Protein AF-A0A7I8JF38-F1 (afdb_monomer)

Foldseek 3Di:
DDDDQPCVPPVPPQWDWGADPVRDIDTHHPDDCQQHAKDADDDDDDPAPCPVVLLVQLLVLLPDLQNKDKDWDPRDPPDIDIDIDGDDNRHHSVNSSVNSVVRVVCCCVPPPPPPDDDDDPDDPPDPDPDPDDD

Solvent-accessible surface area (backbone atoms only — not comparable to full-atom values): 8783 Å² total; per-residue (Å²): 132,85,78,73,75,72,63,85,80,57,80,85,55,66,53,52,68,48,69,48,97,83,73,47,78,47,77,53,53,82,63,94,54,85,56,53,92,50,65,60,80,86,87,83,92,72,86,68,94,51,63,72,60,52,55,54,31,36,57,47,9,26,73,32,87,75,15,42,28,72,50,76,47,78,76,48,103,87,42,73,47,77,50,77,48,76,46,65,71,63,42,50,44,67,59,33,36,51,48,47,49,61,51,58,70,40,46,67,78,79,58,57,74,77,85,78,89,78,87,80,94,81,70,92,69,71,89,71,87,81,74,73,36,87

pLDDT: mean 72.93, std 21.18, range [25.39, 97.81]

Structure (mmCIF, N/CA/C/O backbone):
data_AF-A0A7I8JF38-F1
#
_entry.id   AF-A0A7I8JF38-F1
#
loop_
_atom_site.group_PDB
_atom_site.id
_atom_site.type_symbol
_atom_site.label_atom_id
_atom_site.label_alt_id
_atom_site.label_comp_id
_atom_site.label_asym_id
_atom_site.label_entity_id
_atom_site.label_seq_id
_atom_site.pdbx_PDB_ins_code
_atom_site.Cartn_x
_atom_site.Cartn_y
_atom_site.Cartn_z
_atom_site.occupancy
_atom_site.B_iso_or_equiv
_atom_site.auth_seq_id
_atom_site.auth_comp_id
_atom_site.auth_asym_id
_atom_site.auth_atom_id
_atom_site.pdbx_PDB_model_num
ATOM 1 N N . MET A 1 1 ? -15.073 -20.886 -15.886 1.00 29.19 1 MET A N 1
ATOM 2 C CA . MET A 1 1 ? -14.858 -19.973 -17.027 1.00 29.19 1 MET A CA 1
ATOM 3 C C . MET A 1 1 ? -14.703 -18.562 -16.469 1.00 29.19 1 MET A C 1
ATOM 5 O O . MET A 1 1 ? -15.725 -17.958 -16.151 1.00 29.19 1 MET A O 1
ATOM 9 N N . PRO A 1 2 ? -13.479 -18.072 -16.209 1.00 39.78 2 PRO A N 1
ATOM 10 C CA . PRO A 1 2 ? -13.279 -16.697 -15.757 1.00 39.78 2 PRO A CA 1
ATOM 11 C C . PRO A 1 2 ? -13.691 -15.756 -16.890 1.00 39.78 2 PRO A C 1
ATOM 13 O O . PRO A 1 2 ? -13.296 -15.966 -18.032 1.00 39.78 2 PRO A O 1
ATOM 16 N N . ARG A 1 3 ? -14.555 -14.784 -16.589 1.00 41.50 3 ARG A N 1
ATOM 17 C CA . ARG A 1 3 ? -14.983 -13.769 -17.553 1.00 41.50 3 ARG A CA 1
ATOM 18 C C . ARG A 1 3 ? -13.818 -12.817 -17.787 1.00 41.50 3 ARG A C 1
ATOM 20 O O . ARG A 1 3 ? -13.307 -12.250 -16.825 1.00 41.50 3 ARG A O 1
ATOM 27 N N . ASP A 1 4 ? -13.432 -12.671 -19.048 1.00 36.41 4 ASP A N 1
ATOM 28 C CA . ASP A 1 4 ? -12.376 -11.771 -19.487 1.00 36.41 4 ASP A CA 1
ATOM 29 C C . ASP A 1 4 ? -12.591 -10.362 -18.926 1.00 36.41 4 ASP A C 1
ATOM 31 O O . ASP A 1 4 ? -13.690 -9.797 -18.996 1.00 36.41 4 ASP A O 1
ATOM 35 N N . VAL A 1 5 ? -11.515 -9.795 -18.374 1.00 49.78 5 VAL A N 1
ATOM 36 C CA . VAL A 1 5 ? -11.369 -8.355 -18.148 1.00 49.78 5 VAL A CA 1
ATOM 37 C C . VAL A 1 5 ? -11.851 -7.668 -19.417 1.00 49.78 5 VAL A C 1
ATOM 39 O O . VAL A 1 5 ? -11.324 -7.947 -20.490 1.00 49.78 5 VAL A O 1
ATOM 42 N N . ALA A 1 6 ? -12.893 -6.840 -19.325 1.00 44.59 6 ALA A N 1
ATOM 43 C CA . ALA A 1 6 ? -13.542 -6.275 -20.498 1.00 44.59 6 ALA A CA 1
ATOM 44 C C . ALA A 1 6 ? -12.532 -5.485 -21.351 1.00 44.59 6 ALA A C 1
ATOM 46 O O . ALA A 1 6 ? -12.299 -4.294 -21.138 1.00 44.59 6 ALA A O 1
ATOM 47 N N . ALA A 1 7 ? -11.992 -6.147 -22.377 1.00 47.03 7 ALA A N 1
ATOM 48 C CA . ALA A 1 7 ? -11.115 -5.596 -23.408 1.00 47.03 7 ALA A CA 1
ATOM 49 C C . ALA A 1 7 ? -11.789 -4.470 -24.221 1.00 47.03 7 ALA A C 1
ATOM 51 O O . ALA A 1 7 ? -11.192 -3.871 -25.109 1.00 47.03 7 ALA A O 1
ATOM 52 N N . SER A 1 8 ? -13.051 -4.148 -23.922 1.00 52.31 8 SER A N 1
ATOM 53 C CA . SER A 1 8 ? -13.830 -3.122 -24.599 1.00 52.31 8 SER A CA 1
ATOM 54 C C . SER A 1 8 ? -13.474 -1.685 -24.204 1.00 52.31 8 SER A C 1
ATOM 56 O O . SER A 1 8 ? -13.956 -0.779 -24.876 1.00 52.31 8 SER A O 1
ATOM 58 N N . ARG A 1 9 ? -12.679 -1.446 -23.146 1.00 56.34 9 ARG A N 1
ATOM 59 C CA . ARG A 1 9 ? -12.288 -0.081 -22.717 1.00 56.34 9 ARG A CA 1
ATOM 60 C C . ARG A 1 9 ? -10.890 0.369 -23.149 1.00 56.34 9 ARG A C 1
ATOM 62 O O . ARG A 1 9 ? -10.653 1.569 -23.164 1.00 56.34 9 ARG A O 1
ATOM 69 N N . CYS A 1 10 ? -10.005 -0.550 -23.530 1.00 64.69 10 CYS A N 1
ATOM 70 C CA . CYS A 1 10 ? -8.611 -0.243 -23.867 1.00 64.69 10 CYS A CA 1
ATOM 71 C C . CYS A 1 10 ? -8.150 -1.034 -25.100 1.00 64.69 10 CYS A C 1
ATOM 73 O O . CYS A 1 10 ? -7.181 -1.781 -25.030 1.00 64.69 10 CYS A O 1
ATOM 75 N N . ARG A 1 11 ? -8.884 -0.935 -26.215 1.00 66.94 11 ARG A N 1
ATOM 76 C CA . ARG A 1 11 ? -8.559 -1.689 -27.440 1.00 66.94 11 ARG A CA 1
ATOM 77 C C . ARG A 1 11 ? -7.303 -1.162 -28.155 1.00 66.94 11 ARG A C 1
ATOM 79 O O . ARG A 1 11 ? -6.610 -1.954 -28.773 1.00 66.94 11 ARG A O 1
ATOM 86 N N . ASP A 1 12 ? -6.996 0.128 -27.978 1.00 74.81 12 ASP A N 1
ATOM 87 C CA . ASP A 1 12 ? -5.884 0.836 -28.637 1.00 74.81 12 ASP A CA 1
ATOM 88 C C . ASP A 1 12 ? -4.915 1.508 -27.639 1.00 74.81 12 ASP A C 1
ATOM 90 O O . ASP A 1 12 ? -4.181 2.432 -27.986 1.00 74.81 12 ASP A O 1
ATOM 94 N N . CYS A 1 13 ? -4.931 1.105 -26.365 1.00 76.88 13 CYS A N 1
ATOM 95 C CA . CYS A 1 13 ? -4.025 1.681 -25.372 1.00 76.88 13 CYS A CA 1
ATOM 96 C C . CYS A 1 13 ? -2.662 0.982 -25.429 1.00 76.88 13 CYS A C 1
ATOM 98 O O . CYS A 1 13 ? -2.594 -0.243 -25.399 1.00 76.88 13 CYS A O 1
ATOM 100 N N . LEU A 1 14 ? -1.577 1.759 -25.445 1.00 78.75 14 LEU A N 1
ATOM 101 C CA . LEU A 1 14 ? -0.214 1.225 -25.324 1.00 78.75 14 LEU A CA 1
ATOM 102 C C . LEU A 1 14 ? 0.102 0.751 -23.897 1.00 78.75 14 LEU A C 1
ATOM 104 O O . LEU A 1 14 ? 0.961 -0.102 -23.712 1.00 78.75 14 LEU A O 1
ATOM 108 N N . ALA A 1 15 ? -0.631 1.256 -22.901 1.00 81.62 15 ALA A N 1
ATOM 109 C CA . ALA A 1 15 ? -0.535 0.849 -21.507 1.00 81.62 15 ALA A CA 1
ATOM 110 C C . ALA A 1 15 ? -1.898 0.919 -20.809 1.00 81.62 15 ALA A C 1
ATOM 112 O O . ALA A 1 15 ? -2.752 1.732 -21.169 1.00 81.62 15 ALA A O 1
ATOM 113 N N . GLY A 1 16 ? -2.094 0.096 -19.783 1.00 76.50 16 GLY A N 1
ATOM 114 C CA . GLY A 1 16 ? -3.327 0.089 -19.006 1.00 76.50 16 GLY A CA 1
ATOM 115 C C . GLY A 1 16 ? -3.234 -0.715 -17.714 1.00 76.50 16 GLY A C 1
ATOM 116 O O . GLY A 1 16 ? -2.408 -1.617 -17.572 1.00 76.50 16 GLY A O 1
ATOM 117 N N . VAL A 1 17 ? -4.125 -0.383 -16.778 1.00 76.25 17 VAL A N 1
ATOM 118 C CA . VAL A 1 17 ? -4.358 -1.122 -15.533 1.00 76.25 17 VAL A CA 1
ATOM 119 C C . VAL A 1 17 ? -5.830 -1.518 -15.484 1.00 76.25 17 VAL A C 1
ATOM 121 O O . VAL A 1 17 ? -6.709 -0.697 -15.737 1.00 76.25 17 VAL A O 1
ATOM 124 N N . ALA A 1 18 ? -6.108 -2.772 -15.152 1.00 74.31 18 ALA A N 1
ATOM 125 C CA . ALA A 1 18 ? -7.453 -3.280 -14.940 1.00 74.31 18 ALA A CA 1
ATOM 126 C C . ALA A 1 18 ? -7.539 -4.029 -13.609 1.00 74.31 18 ALA A C 1
ATOM 128 O O . ALA A 1 18 ? -6.564 -4.631 -13.164 1.00 74.31 18 ALA A O 1
ATOM 129 N N . ARG A 1 19 ? -8.723 -4.007 -12.994 1.00 73.38 19 ARG A N 1
ATOM 130 C CA . ARG A 1 19 ? -9.068 -4.823 -11.828 1.00 73.38 19 ARG A CA 1
ATOM 131 C C . ARG A 1 19 ? -10.257 -5.708 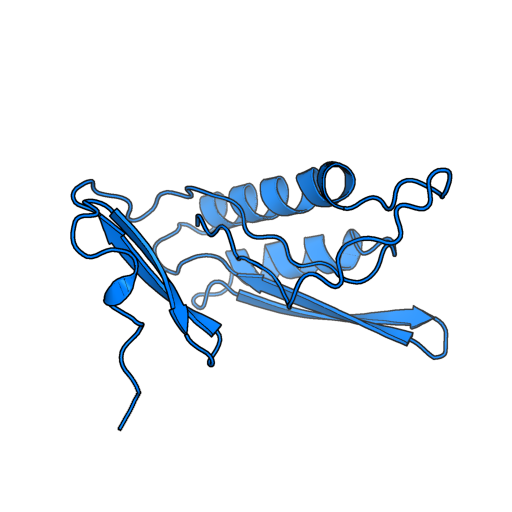-12.168 1.00 73.38 19 ARG A C 1
ATOM 133 O O . ARG A 1 19 ? -11.216 -5.232 -12.779 1.00 73.38 19 ARG A O 1
ATOM 140 N N . ASP A 1 20 ? -10.203 -6.972 -11.779 1.00 73.75 20 ASP A N 1
ATOM 141 C CA . ASP A 1 20 ? -11.362 -7.856 -11.862 1.00 73.75 20 ASP A CA 1
ATOM 142 C C . ASP A 1 20 ? -12.233 -7.788 -10.590 1.00 73.75 20 ASP A C 1
ATOM 144 O O . ASP A 1 20 ? -11.920 -7.099 -9.615 1.00 73.75 20 ASP A O 1
ATOM 148 N N . ALA A 1 21 ? -13.353 -8.515 -10.592 1.00 69.31 21 ALA A N 1
ATOM 149 C CA . ALA A 1 21 ? -14.257 -8.591 -9.442 1.00 69.31 21 ALA A CA 1
ATOM 150 C C . ALA A 1 21 ? -13.642 -9.302 -8.219 1.00 69.31 21 ALA A C 1
ATOM 152 O O . ALA A 1 21 ? -14.175 -9.188 -7.117 1.00 69.31 21 ALA A O 1
ATOM 153 N N . ALA A 1 22 ? -12.535 -10.026 -8.402 1.00 71.56 22 ALA A N 1
ATOM 154 C CA . ALA A 1 22 ? -11.770 -10.678 -7.346 1.00 71.56 22 ALA A CA 1
ATOM 155 C C . ALA A 1 22 ? -10.626 -9.788 -6.816 1.00 71.56 22 ALA A C 1
ATOM 157 O O . ALA A 1 22 ? -9.767 -10.278 -6.085 1.00 71.56 22 ALA A O 1
ATOM 158 N N . LEU A 1 23 ? -10.618 -8.490 -7.160 1.00 73.06 23 LEU A N 1
ATOM 159 C CA . LEU A 1 23 ? -9.581 -7.514 -6.802 1.00 73.06 23 LEU A CA 1
ATOM 160 C C . LEU A 1 23 ? -8.185 -7.868 -7.345 1.00 73.06 23 LEU A C 1
ATOM 162 O O . LEU A 1 23 ? -7.174 -7.387 -6.831 1.00 73.06 23 LEU A O 1
ATOM 166 N N . CYS A 1 24 ? -8.113 -8.670 -8.407 1.00 79.44 24 CYS A N 1
ATOM 167 C CA . CYS A 1 24 ? -6.865 -8.962 -9.098 1.00 79.44 24 CYS A CA 1
ATOM 168 C C . CYS A 1 24 ? -6.533 -7.846 -10.083 1.00 79.44 24 CYS A C 1
ATOM 170 O O . CYS A 1 24 ? -7.366 -7.446 -10.895 1.00 79.44 24 CYS A O 1
ATOM 172 N N . HIS A 1 25 ? -5.291 -7.376 -10.028 1.00 77.06 25 HIS A N 1
ATOM 173 C CA . HIS A 1 25 ? -4.773 -6.364 -10.934 1.00 77.06 25 HIS A CA 1
ATOM 174 C C . HIS A 1 25 ? -4.0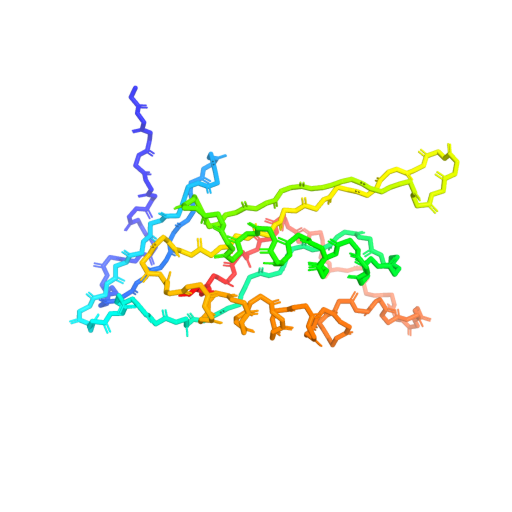96 -6.978 -12.150 1.00 77.06 25 HIS A C 1
ATOM 176 O O . HIS A 1 25 ? -3.230 -7.841 -12.015 1.00 77.06 25 HIS A O 1
ATOM 182 N N . LEU A 1 26 ? -4.421 -6.451 -13.324 1.00 79.50 26 LEU A N 1
ATOM 183 C CA . LEU A 1 26 ? -3.691 -6.663 -14.563 1.00 79.50 26 LEU A CA 1
ATOM 184 C C . LEU A 1 26 ? -3.074 -5.332 -14.994 1.00 79.50 26 LEU A C 1
ATOM 186 O O . LEU A 1 26 ? -3.788 -4.338 -15.094 1.00 79.50 26 LEU A O 1
ATOM 190 N N . ARG A 1 27 ? -1.770 -5.316 -15.275 1.00 81.62 27 ARG A N 1
ATOM 191 C CA . ARG A 1 27 ? -1.053 -4.145 -15.790 1.00 81.62 27 ARG A CA 1
ATOM 192 C C . ARG A 1 27 ? -0.244 -4.527 -17.027 1.00 81.62 27 ARG A C 1
ATOM 194 O O . ARG A 1 27 ? 0.456 -5.536 -17.004 1.00 81.62 27 ARG A O 1
ATOM 201 N N . TYR A 1 28 ? -0.336 -3.722 -18.082 1.00 82.75 28 TYR A N 1
ATOM 202 C CA . TYR A 1 28 ? 0.455 -3.863 -19.308 1.00 82.75 28 TYR A CA 1
ATOM 203 C C . TYR A 1 28 ? 0.912 -2.490 -19.811 1.00 82.75 28 TYR A C 1
ATOM 205 O O . TYR A 1 28 ? 0.298 -1.475 -19.484 1.00 82.75 28 TYR A O 1
ATOM 213 N N . SER A 1 29 ? 2.004 -2.462 -20.573 1.00 84.81 29 SER A N 1
ATOM 214 C CA . SER A 1 29 ? 2.608 -1.255 -21.146 1.00 84.81 29 SER A CA 1
ATOM 215 C C . SER A 1 29 ? 3.645 -1.648 -22.200 1.00 84.81 29 SER A C 1
ATOM 217 O O . SER A 1 29 ? 4.257 -2.711 -22.084 1.00 84.81 29 SER A O 1
ATOM 219 N N . ASP A 1 30 ? 3.860 -0.793 -23.194 1.00 87.56 30 ASP A N 1
ATOM 220 C CA . ASP A 1 30 ? 4.965 -0.863 -24.158 1.00 87.56 30 ASP A CA 1
ATOM 221 C C . ASP A 1 30 ? 6.297 -0.358 -23.565 1.00 87.56 30 ASP A C 1
ATOM 223 O O . ASP A 1 30 ? 7.375 -0.748 -24.009 1.00 87.56 30 ASP A O 1
ATOM 227 N N . GLN A 1 31 ? 6.223 0.475 -22.524 1.00 87.81 31 GLN A N 1
ATOM 228 C CA . GLN A 1 31 ? 7.359 0.884 -21.693 1.00 87.81 31 GLN A CA 1
ATOM 229 C C . GLN A 1 31 ? 7.611 -0.108 -20.552 1.00 87.81 31 GLN A C 1
ATOM 231 O O . GLN A 1 31 ? 6.657 -0.638 -19.982 1.00 87.81 31 GLN A O 1
ATOM 236 N N . ASN A 1 32 ? 8.875 -0.307 -20.158 1.00 87.62 32 ASN A N 1
ATOM 237 C CA . ASN A 1 32 ? 9.210 -1.103 -18.973 1.00 87.62 32 ASN A CA 1
ATOM 238 C C . ASN A 1 32 ? 8.788 -0.373 -17.688 1.00 87.62 32 ASN A C 1
ATOM 240 O O . ASN A 1 32 ? 9.197 0.761 -17.451 1.00 87.62 32 ASN A O 1
ATOM 244 N N . PHE A 1 33 ? 8.018 -1.055 -16.846 1.00 85.38 33 PHE A N 1
ATOM 245 C CA . PHE A 1 33 ? 7.539 -0.540 -15.563 1.00 85.38 33 PHE A CA 1
ATOM 246 C C . PHE A 1 33 ? 7.880 -1.438 -14.371 1.00 85.38 33 PHE A C 1
ATOM 248 O O . PHE A 1 33 ? 7.546 -1.091 -13.240 1.00 85.38 33 PHE A O 1
ATOM 255 N N . PHE A 1 34 ? 8.528 -2.583 -14.603 1.00 87.19 34 PHE A N 1
ATOM 256 C CA . PHE A 1 34 ? 8.869 -3.494 -13.518 1.00 87.19 34 PHE A CA 1
ATOM 257 C C . PHE A 1 34 ? 9.850 -2.840 -12.542 1.00 87.19 34 PHE A C 1
ATOM 259 O O . PHE A 1 34 ? 10.839 -2.230 -12.953 1.00 87.19 34 PHE A O 1
ATOM 266 N N . GLY A 1 35 ? 9.585 -2.987 -11.246 1.00 86.50 35 GLY A N 1
ATOM 267 C CA . GLY A 1 35 ? 10.400 -2.404 -10.180 1.00 86.50 3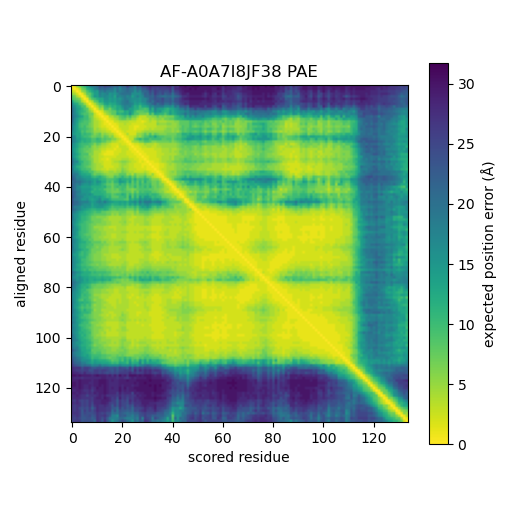5 GLY A CA 1
ATOM 268 C C . GLY A 1 35 ? 10.177 -0.905 -9.972 1.00 86.50 35 GLY A C 1
ATOM 269 O O . GLY A 1 35 ? 10.917 -0.289 -9.207 1.00 86.50 35 GLY A O 1
ATOM 270 N N . SER A 1 36 ? 9.170 -0.314 -10.623 1.00 83.94 36 SER A N 1
ATOM 271 C CA . SER A 1 36 ? 8.835 1.105 -10.504 1.00 83.94 36 SER A CA 1
ATOM 272 C C . SER A 1 36 ? 7.429 1.301 -9.937 1.00 83.94 36 SER A C 1
ATOM 274 O O . SER A 1 36 ? 6.469 0.697 -10.412 1.00 83.94 36 SER A O 1
ATOM 276 N N . SER A 1 37 ? 7.307 2.160 -8.921 1.00 76.12 37 SER A N 1
ATOM 277 C CA . SER A 1 37 ? 6.017 2.607 -8.385 1.00 76.12 37 SER A CA 1
ATOM 278 C C . SER A 1 37 ? 5.476 3.753 -9.239 1.00 76.12 37 SER A C 1
ATOM 280 O O . SER A 1 37 ? 6.115 4.803 -9.345 1.00 76.12 37 SER A O 1
ATOM 282 N N . THR A 1 38 ? 4.305 3.581 -9.840 1.00 66.69 38 THR A N 1
ATOM 283 C CA . THR A 1 38 ? 3.710 4.539 -10.779 1.00 66.69 38 THR A CA 1
ATOM 284 C C . THR A 1 38 ? 2.198 4.643 -10.604 1.00 66.69 38 THR A C 1
ATOM 286 O O . THR A 1 38 ? 1.423 4.174 -11.434 1.00 66.69 38 THR A O 1
ATOM 289 N N . GLY A 1 39 ? 1.759 5.340 -9.566 1.00 64.50 39 GLY A N 1
ATOM 290 C CA . GLY A 1 39 ? 0.359 5.706 -9.410 1.00 64.50 39 GLY A CA 1
ATOM 291 C C . GLY A 1 39 ? -0.155 5.531 -7.996 1.00 64.50 39 GLY A C 1
ATOM 292 O O . GLY A 1 39 ? 0.595 5.199 -7.087 1.00 64.50 39 GLY A O 1
ATOM 293 N N . ARG A 1 40 ? -1.443 5.831 -7.845 1.00 64.50 40 ARG A N 1
ATOM 294 C CA . ARG A 1 40 ? -2.150 5.989 -6.585 1.00 64.50 40 ARG A CA 1
ATOM 295 C C . ARG A 1 40 ? -3.546 5.396 -6.698 1.00 64.50 40 ARG A C 1
ATOM 297 O O . ARG A 1 40 ? -4.311 5.771 -7.587 1.00 64.50 40 ARG A O 1
ATOM 304 N N . GLU A 1 41 ? -3.907 4.521 -5.766 1.00 68.88 41 GLU A N 1
ATOM 305 C CA . GLU A 1 41 ? -5.284 4.061 -5.610 1.00 68.88 41 GLU A CA 1
ATOM 306 C C . GLU A 1 41 ? -5.674 4.030 -4.138 1.00 68.88 41 GLU A C 1
ATOM 308 O O . GLU A 1 41 ? -5.238 3.176 -3.369 1.00 68.88 41 GLU A O 1
ATOM 313 N N . ILE A 1 42 ? -6.538 4.971 -3.765 1.00 68.69 42 ILE A N 1
ATOM 314 C CA . ILE A 1 42 ? -7.042 5.114 -2.405 1.00 68.69 42 ILE A CA 1
ATOM 315 C C . ILE A 1 42 ? -8.554 4.948 -2.450 1.00 68.69 42 ILE A C 1
ATOM 317 O O . ILE A 1 42 ? -9.263 5.684 -3.133 1.00 68.69 42 ILE A O 1
ATOM 321 N N . SER A 1 43 ? -9.049 3.977 -1.692 1.00 68.50 43 SER A N 1
ATOM 322 C CA . SER A 1 43 ? -10.471 3.798 -1.419 1.00 68.50 43 SER A CA 1
ATOM 323 C C . SER A 1 43 ? -10.666 3.882 0.085 1.00 68.50 43 SER A C 1
ATOM 325 O O . SER A 1 43 ? -10.227 2.993 0.814 1.00 68.50 43 SER A O 1
ATOM 327 N N . MET A 1 44 ? -11.350 4.924 0.551 1.00 68.44 44 MET A N 1
ATOM 328 C CA . MET A 1 44 ? -11.605 5.131 1.971 1.00 68.44 44 MET A CA 1
ATOM 329 C C . MET A 1 44 ? -13.066 5.4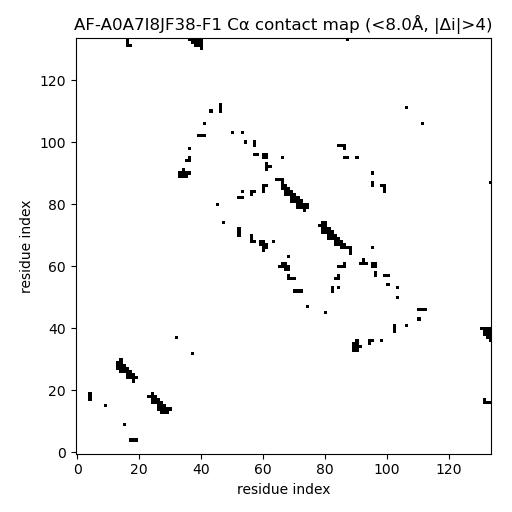98 2.217 1.00 68.44 44 MET A C 1
ATOM 331 O O . MET A 1 44 ? -13.651 6.293 1.489 1.00 68.44 44 MET A O 1
ATOM 335 N N . TRP A 1 45 ? -13.640 4.911 3.268 1.00 61.88 45 TRP A N 1
ATOM 336 C CA . TRP A 1 45 ? -15.046 5.100 3.648 1.00 61.88 45 TRP A CA 1
ATOM 337 C C . TRP A 1 45 ? -15.218 5.766 5.019 1.00 61.88 45 TRP A C 1
ATOM 339 O O . TRP A 1 45 ? -16.311 6.212 5.347 1.00 61.88 45 TRP A O 1
ATOM 349 N N . ASN A 1 46 ? -14.152 5.834 5.825 1.00 65.00 46 ASN A N 1
ATOM 350 C CA . ASN A 1 46 ? -14.174 6.389 7.179 1.00 65.00 46 ASN A CA 1
ATOM 351 C C . ASN A 1 46 ? -13.183 7.550 7.289 1.00 65.00 46 ASN A C 1
ATOM 353 O O . ASN A 1 46 ? -12.092 7.471 6.739 1.00 65.00 46 ASN A O 1
ATOM 357 N N . THR A 1 47 ? -13.529 8.584 8.054 1.00 63.97 47 THR A N 1
ATOM 358 C CA . THR A 1 47 ? -12.676 9.761 8.315 1.00 63.97 47 THR A CA 1
ATOM 359 C C . THR A 1 47 ? -11.909 9.661 9.640 1.00 63.97 47 THR A C 1
ATOM 361 O O . THR A 1 47 ? -11.458 10.667 10.180 1.00 63.97 47 THR A O 1
ATOM 364 N N . GLY A 1 48 ? -11.833 8.463 10.226 1.00 67.38 48 GLY A N 1
ATOM 365 C CA . GLY A 1 48 ? -11.136 8.227 11.489 1.00 67.38 48 GLY A CA 1
ATOM 366 C C . GLY A 1 48 ? -9.619 8.301 11.331 1.00 67.38 48 GLY A C 1
ATOM 367 O O . GLY A 1 48 ? -9.090 7.924 10.287 1.00 67.38 48 GLY A O 1
ATOM 368 N N . ASN A 1 49 ? -8.912 8.744 12.375 1.00 75.56 49 ASN A N 1
ATOM 369 C CA . ASN A 1 49 ? -7.453 8.690 12.377 1.00 75.56 49 ASN A CA 1
ATOM 370 C C . ASN A 1 49 ? -6.992 7.227 12.474 1.00 75.56 49 ASN A C 1
ATOM 372 O O . ASN A 1 49 ? -7.193 6.570 13.494 1.00 75.56 49 ASN A O 1
ATOM 376 N N . VAL A 1 50 ? -6.398 6.729 11.392 1.00 82.62 50 VAL A N 1
ATOM 377 C CA . VAL A 1 50 ? -5.898 5.353 11.251 1.00 82.62 50 VAL A CA 1
ATOM 378 C C . VAL A 1 50 ? -4.399 5.312 10.947 1.00 82.62 50 VAL A C 1
ATOM 380 O O . VAL A 1 50 ? -3.911 4.297 10.453 1.00 82.62 50 VAL A O 1
ATOM 383 N N . SER A 1 51 ? -3.668 6.398 11.235 1.00 84.31 51 SER A N 1
ATOM 384 C CA . SER A 1 51 ? -2.240 6.526 10.903 1.00 84.31 51 SER A CA 1
ATOM 385 C C . SER A 1 51 ? -1.425 5.351 11.442 1.00 84.31 51 SER A C 1
ATOM 387 O O . SER A 1 51 ? -0.773 4.662 10.667 1.00 84.31 51 SER A O 1
ATOM 389 N N .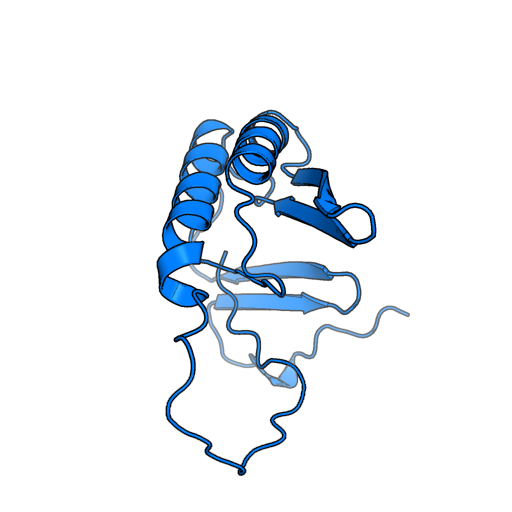 ASP A 1 52 ? -1.564 5.034 12.733 1.00 89.25 52 ASP A N 1
ATOM 390 C CA . ASP A 1 52 ? -0.802 3.956 13.380 1.00 89.25 52 ASP A CA 1
ATOM 391 C C . ASP A 1 52 ? -1.076 2.580 12.753 1.00 89.25 52 ASP A C 1
ATOM 393 O O . ASP A 1 52 ? -0.170 1.756 12.590 1.00 89.25 52 ASP A O 1
ATOM 397 N N . LEU A 1 53 ? -2.336 2.325 12.374 1.00 89.06 53 LEU A N 1
ATOM 398 C CA . LEU A 1 53 ? -2.721 1.091 11.693 1.00 89.06 53 LEU A CA 1
ATOM 399 C C . LEU A 1 53 ? -2.044 1.013 10.321 1.00 89.06 53 LEU A C 1
ATOM 401 O O . LEU A 1 53 ? -1.449 -0.012 9.988 1.00 89.06 53 LEU A O 1
ATOM 405 N N . LEU A 1 54 ? -2.121 2.083 9.531 1.00 90.75 54 LEU A N 1
ATOM 406 C CA . LEU A 1 54 ? -1.558 2.122 8.183 1.00 90.75 54 LEU A CA 1
ATOM 407 C C . LEU A 1 54 ? -0.022 2.088 8.192 1.00 90.75 54 LEU A C 1
ATOM 409 O O . LEU A 1 54 ? 0.568 1.395 7.360 1.00 90.75 54 LEU A O 1
ATOM 413 N N . ASP A 1 55 ? 0.627 2.727 9.164 1.00 92.12 55 ASP A N 1
ATOM 414 C CA . ASP A 1 55 ? 2.079 2.672 9.355 1.00 92.12 55 ASP A CA 1
ATOM 415 C C . ASP A 1 55 ? 2.548 1.251 9.686 1.00 92.12 55 ASP A C 1
ATOM 417 O O . ASP A 1 55 ? 3.488 0.732 9.070 1.00 92.12 55 ASP A O 1
ATOM 421 N N . ASN A 1 56 ? 1.851 0.567 10.602 1.00 95.44 56 ASN A N 1
ATOM 422 C CA . ASN A 1 56 ? 2.158 -0.824 10.930 1.00 95.44 56 ASN A CA 1
ATOM 423 C C . ASN A 1 56 ? 2.009 -1.739 9.707 1.00 95.44 56 ASN A C 1
ATOM 425 O O . ASN A 1 56 ? 2.891 -2.554 9.414 1.00 95.44 56 ASN A O 1
ATOM 429 N N . LEU A 1 57 ? 0.902 -1.597 8.973 1.00 95.75 57 LEU A N 1
ATOM 430 C CA . LEU A 1 57 ? 0.648 -2.398 7.780 1.00 95.75 57 LEU A CA 1
ATOM 431 C C . LEU A 1 57 ? 1.663 -2.117 6.674 1.00 95.75 57 LEU A C 1
ATOM 433 O O . LEU A 1 57 ? 2.079 -3.055 5.998 1.00 95.75 57 LEU A O 1
ATOM 437 N N . THR A 1 58 ? 2.123 -0.876 6.536 1.00 95.31 58 THR A N 1
ATOM 438 C CA . THR A 1 58 ? 3.143 -0.490 5.555 1.00 95.31 58 THR A CA 1
ATOM 439 C C . THR A 1 58 ? 4.455 -1.228 5.781 1.00 95.31 58 THR A C 1
ATOM 441 O O . THR A 1 58 ? 5.004 -1.822 4.849 1.00 95.31 58 THR A O 1
ATOM 444 N N . ILE A 1 59 ? 4.930 -1.283 7.027 1.00 97.06 59 ILE A N 1
ATOM 445 C CA . ILE A 1 59 ? 6.149 -2.026 7.385 1.00 97.06 59 ILE A CA 1
ATOM 446 C C . ILE A 1 59 ? 5.975 -3.522 7.082 1.00 97.06 59 ILE A C 1
ATOM 448 O O . ILE A 1 59 ? 6.854 -4.159 6.491 1.00 97.06 59 ILE A O 1
ATOM 452 N N . ARG A 1 60 ? 4.817 -4.092 7.435 1.00 97.81 60 ARG A N 1
ATOM 453 C CA . ARG A 1 60 ? 4.515 -5.516 7.210 1.00 97.81 60 ARG A CA 1
ATOM 454 C C . ARG A 1 60 ? 4.388 -5.870 5.730 1.00 97.81 60 ARG A C 1
ATOM 456 O O . ARG A 1 60 ? 4.877 -6.914 5.314 1.00 97.81 60 ARG A O 1
ATOM 463 N N . ALA A 1 61 ? 3.756 -5.020 4.928 1.00 95.62 61 ALA A N 1
ATOM 464 C CA . ALA A 1 61 ? 3.619 -5.243 3.494 1.00 95.62 61 ALA A CA 1
ATOM 465 C C . ALA A 1 61 ? 4.973 -5.144 2.785 1.00 95.62 61 ALA A C 1
ATOM 467 O O . ALA A 1 61 ? 5.298 -6.013 1.981 1.00 95.62 61 ALA A O 1
ATOM 468 N N . SER A 1 62 ? 5.789 -4.150 3.143 1.00 96.00 62 SER A N 1
ATOM 469 C CA . SER A 1 62 ? 7.114 -3.930 2.546 1.00 96.00 62 SER A CA 1
ATOM 470 C C . SER A 1 62 ? 8.071 -5.098 2.805 1.00 96.00 62 SER A C 1
ATOM 472 O O . SER A 1 62 ? 8.796 -5.526 1.909 1.00 96.00 62 SER A O 1
ATOM 474 N N . SER A 1 63 ? 8.033 -5.659 4.017 1.00 95.94 63 SER A N 1
ATOM 475 C CA . SER A 1 63 ? 8.860 -6.810 4.416 1.00 95.94 63 SER A CA 1
ATOM 476 C C . SER A 1 63 ? 8.320 -8.162 3.932 1.00 95.94 63 SER A C 1
ATOM 478 O O . SER A 1 63 ? 9.072 -9.129 3.830 1.00 95.94 63 SER A O 1
ATOM 480 N N . SER A 1 64 ? 7.032 -8.250 3.596 1.00 95.81 64 SER A N 1
ATOM 481 C CA . SER A 1 64 ? 6.393 -9.478 3.117 1.00 95.81 64 SER A CA 1
ATOM 482 C C . SER A 1 64 ? 6.734 -9.769 1.655 1.00 95.81 64 SER A C 1
ATOM 484 O O . SER A 1 64 ? 6.572 -8.911 0.787 1.00 95.81 64 SER A O 1
ATOM 486 N N . GLU A 1 65 ? 7.089 -11.015 1.332 1.00 93.50 65 GLU A N 1
ATOM 487 C CA . GLU A 1 65 ? 7.275 -11.486 -0.056 1.00 93.50 65 GLU A CA 1
ATOM 488 C C . GLU A 1 65 ? 6.011 -11.364 -0.922 1.00 93.50 65 GLU A C 1
ATOM 490 O O . GLU A 1 65 ? 6.069 -11.339 -2.158 1.00 93.50 65 GLU A O 1
ATOM 495 N N . ARG A 1 66 ? 4.841 -11.324 -0.274 1.00 90.94 66 ARG A N 1
ATOM 496 C CA . ARG A 1 66 ? 3.550 -11.146 -0.946 1.00 90.94 66 ARG A CA 1
ATOM 497 C C . ARG A 1 66 ? 3.212 -9.677 -1.183 1.00 90.94 66 ARG A C 1
ATOM 499 O O . ARG A 1 66 ? 2.260 -9.415 -1.910 1.00 90.94 66 ARG A O 1
ATOM 506 N N . ARG A 1 67 ? 3.979 -8.751 -0.596 1.00 92.06 67 ARG A N 1
ATOM 507 C CA . ARG A 1 67 ? 3.823 -7.299 -0.746 1.00 92.06 67 ARG A CA 1
ATOM 508 C C . ARG A 1 67 ? 2.451 -6.758 -0.345 1.00 92.06 67 ARG A C 1
ATOM 510 O O . ARG A 1 67 ? 2.009 -5.742 -0.860 1.00 92.06 67 ARG A O 1
ATOM 517 N N . PHE A 1 68 ? 1.774 -7.412 0.595 1.00 92.94 68 PHE A N 1
ATOM 518 C CA . PHE A 1 68 ? 0.528 -6.904 1.161 1.00 92.94 68 PHE A CA 1
ATOM 519 C C . PHE A 1 68 ? 0.433 -7.194 2.655 1.00 92.94 68 PHE A C 1
ATOM 521 O O . PHE A 1 68 ? 1.066 -8.126 3.164 1.00 92.94 68 PHE A O 1
ATOM 528 N N . ALA A 1 69 ? -0.393 -6.409 3.339 1.00 94.69 69 ALA A N 1
ATOM 529 C CA . ALA A 1 69 ? -0.777 -6.638 4.721 1.00 94.69 69 ALA A CA 1
ATOM 530 C C . ALA A 1 69 ? -2.208 -6.150 4.969 1.00 94.69 69 ALA A C 1
ATOM 532 O O . ALA A 1 69 ? -2.660 -5.171 4.380 1.00 94.69 69 ALA A O 1
ATOM 533 N N . THR A 1 70 ? -2.905 -6.831 5.875 1.00 92.94 70 THR A N 1
ATOM 534 C CA . THR A 1 70 ? -4.249 -6.465 6.330 1.00 92.94 70 THR A CA 1
ATOM 535 C C . THR A 1 70 ? -4.260 -6.271 7.836 1.00 92.94 70 THR A C 1
ATOM 537 O O . THR A 1 70 ? -3.543 -6.973 8.555 1.00 92.94 70 THR A O 1
ATOM 540 N N . GLY A 1 71 ? -5.113 -5.380 8.325 1.00 90.12 71 GLY A N 1
ATOM 541 C CA . GLY A 1 71 ? -5.253 -5.119 9.752 1.00 90.12 71 GLY A CA 1
ATOM 542 C C . GLY A 1 71 ? -6.632 -4.608 10.118 1.00 90.12 71 GLY A C 1
ATOM 543 O O . GLY A 1 71 ? -7.423 -4.221 9.257 1.00 90.12 71 GLY A O 1
ATOM 544 N N . VAL A 1 72 ? -6.910 -4.637 11.415 1.00 89.38 72 VAL A N 1
ATOM 545 C CA . VAL A 1 72 ? -8.157 -4.150 11.991 1.00 89.38 72 VAL A CA 1
ATOM 546 C C . VAL A 1 72 ? -7.858 -3.395 13.279 1.00 89.38 72 VAL A C 1
ATOM 548 O O . VAL A 1 72 ? -6.981 -3.803 14.039 1.00 89.38 72 VAL A O 1
ATOM 551 N N . VAL A 1 73 ? -8.590 -2.313 13.519 1.00 87.50 73 VAL A N 1
ATOM 552 C CA . VAL A 1 73 ? -8.561 -1.565 14.780 1.00 87.50 73 VAL A CA 1
ATOM 553 C C . VAL A 1 73 ? -9.986 -1.293 15.247 1.00 87.50 73 VAL A C 1
ATOM 555 O O . VAL A 1 73 ? -10.882 -1.063 14.430 1.00 87.50 73 VAL A O 1
ATOM 558 N N . ASP A 1 74 ? -10.201 -1.331 16.558 1.00 88.69 74 ASP A N 1
ATOM 559 C CA . ASP A 1 74 ? -11.443 -0.859 17.162 1.00 88.69 74 ASP A CA 1
ATOM 560 C C . ASP A 1 74 ? -11.420 0.676 17.155 1.00 88.69 74 ASP A C 1
ATOM 562 O O . ASP A 1 74 ? -10.623 1.300 17.851 1.00 88.69 74 ASP A O 1
ATOM 566 N N . PHE A 1 75 ? -12.258 1.290 16.319 1.00 82.06 75 PHE A N 1
ATOM 567 C CA . PHE A 1 75 ? -12.356 2.748 16.210 1.00 82.06 75 PHE A CA 1
ATOM 568 C C . PHE A 1 75 ? -13.306 3.324 17.261 1.00 82.06 75 PHE A C 1
ATOM 570 O O . PHE A 1 75 ? -13.042 4.362 17.860 1.00 82.06 75 PHE A O 1
ATOM 577 N N . THR A 1 76 ? -14.403 2.614 17.517 1.00 83.81 76 THR A N 1
ATOM 578 C CA . THR A 1 76 ? -15.303 2.851 18.650 1.00 83.81 76 THR A CA 1
ATOM 579 C C . THR A 1 76 ? -15.668 1.511 19.283 1.00 83.81 76 THR A C 1
ATOM 581 O O . THR A 1 76 ? -15.339 0.453 18.747 1.00 83.81 76 THR A O 1
ATOM 584 N N . SER A 1 77 ? -16.421 1.525 20.385 1.00 87.56 77 SER A N 1
ATOM 585 C CA . SER A 1 77 ? -16.934 0.301 21.019 1.00 87.56 77 SER A CA 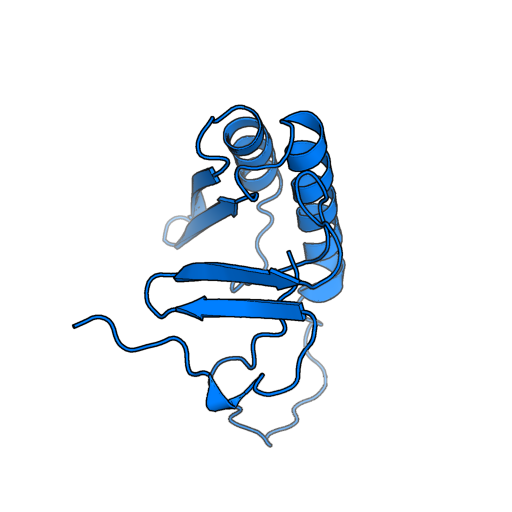1
ATOM 586 C C . SER A 1 77 ? -17.819 -0.561 20.106 1.00 87.56 77 SER A C 1
ATOM 588 O O . SER A 1 77 ? -18.052 -1.725 20.417 1.00 87.56 77 SER A O 1
ATOM 590 N N . PHE A 1 78 ? -18.320 -0.008 18.996 1.00 86.56 78 PHE A N 1
ATOM 591 C CA . PHE A 1 78 ? -19.223 -0.699 18.067 1.00 86.56 78 PHE A CA 1
ATOM 592 C C . PHE A 1 78 ? -18.715 -0.730 16.622 1.00 86.56 78 PHE A C 1
ATOM 594 O O . PHE A 1 78 ? -19.320 -1.391 15.779 1.00 86.56 78 PHE A O 1
ATOM 601 N N . GLN A 1 79 ? -17.625 -0.024 16.316 1.00 83.88 79 GLN A N 1
ATOM 602 C CA . GLN A 1 79 ? -17.124 0.124 14.956 1.00 83.88 79 GLN A CA 1
ATOM 603 C C . GLN A 1 79 ? -15.671 -0.322 14.866 1.00 83.88 79 GLN A C 1
ATOM 605 O O . GLN A 1 79 ? -14.797 0.209 15.550 1.00 83.88 79 GLN A O 1
ATOM 610 N N . LYS A 1 80 ? -15.417 -1.257 13.952 1.00 85.88 80 LYS A N 1
ATOM 611 C CA . LYS A 1 80 ? -14.072 -1.666 13.553 1.00 85.88 80 LYS A CA 1
ATOM 612 C C . LYS A 1 80 ? -13.716 -1.026 12.222 1.00 85.88 80 LYS A C 1
AT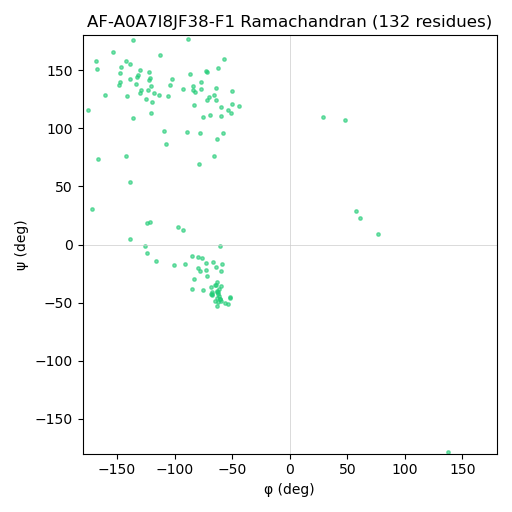OM 614 O O . LYS A 1 80 ? -14.565 -0.936 11.333 1.00 85.88 80 LYS A O 1
ATOM 619 N N . ILE A 1 81 ? -12.460 -0.632 12.069 1.00 84.56 81 ILE A N 1
ATOM 620 C CA . ILE A 1 81 ? -11.906 -0.236 10.777 1.00 84.56 81 ILE A CA 1
ATOM 621 C C . ILE A 1 81 ? -11.001 -1.352 10.284 1.00 84.56 81 ILE A C 1
ATOM 623 O O . ILE A 1 81 ? -10.100 -1.782 10.998 1.00 84.56 81 ILE A O 1
ATOM 627 N N . TYR A 1 82 ? -11.246 -1.790 9.053 1.00 87.81 82 TYR A N 1
ATOM 628 C CA . TYR A 1 82 ? -10.435 -2.767 8.340 1.00 87.81 82 TYR A CA 1
ATOM 629 C C . TYR A 1 82 ? -9.589 -2.044 7.299 1.00 87.81 82 TYR A C 1
ATOM 631 O O . TYR A 1 82 ? -10.093 -1.168 6.595 1.00 87.81 82 TYR A O 1
ATOM 639 N N . ALA A 1 83 ? -8.325 -2.431 7.184 1.00 88.19 83 ALA A N 1
ATOM 640 C CA . ALA A 1 83 ? -7.392 -1.857 6.228 1.00 88.19 83 ALA A CA 1
ATOM 641 C C . ALA A 1 83 ? -6.637 -2.954 5.469 1.00 88.19 83 ALA A C 1
ATOM 643 O O . ALA A 1 83 ? -6.315 -4.009 6.022 1.00 88.19 83 ALA A O 1
ATOM 644 N N . LEU A 1 84 ? -6.345 -2.668 4.201 1.00 90.69 84 LEU A N 1
ATOM 645 C CA . LEU A 1 84 ? -5.482 -3.434 3.309 1.00 90.69 84 LEU A CA 1
ATOM 646 C C . LEU A 1 84 ? -4.502 -2.445 2.683 1.00 90.69 84 LEU A C 1
ATOM 648 O O . LEU A 1 84 ? -4.926 -1.428 2.140 1.00 90.69 84 LEU A O 1
ATOM 652 N N . VAL A 1 85 ? -3.216 -2.772 2.721 1.00 91.19 85 VAL A N 1
ATOM 653 C CA . VAL A 1 85 ? -2.191 -2.086 1.931 1.00 91.19 85 VAL A CA 1
ATOM 654 C C . VAL A 1 85 ? -1.489 -3.113 1.053 1.00 91.19 85 VAL A C 1
ATOM 656 O O . VAL A 1 85 ? -1.269 -4.254 1.477 1.00 91.19 85 VAL A O 1
ATOM 659 N N . GLN A 1 86 ? -1.170 -2.729 -0.178 1.00 91.00 86 GLN A N 1
ATOM 660 C CA . GLN A 1 86 ? -0.605 -3.628 -1.175 1.00 91.00 86 GLN A CA 1
ATOM 661 C C . GLN A 1 86 ? 0.333 -2.869 -2.116 1.00 91.00 86 GLN A C 1
ATOM 663 O O . GLN A 1 86 ? -0.006 -1.795 -2.596 1.00 91.00 86 GLN A O 1
ATOM 668 N N . CYS A 1 87 ? 1.474 -3.483 -2.417 1.00 89.00 87 CYS A N 1
ATOM 669 C CA . CYS A 1 87 ? 2.376 -3.125 -3.504 1.00 89.00 87 CYS A CA 1
ATOM 670 C C . CYS A 1 87 ? 2.385 -4.243 -4.555 1.00 89.00 87 CYS A C 1
ATOM 672 O O . CYS A 1 87 ? 2.010 -5.390 -4.280 1.00 89.00 87 CYS A O 1
ATOM 674 N N . THR A 1 88 ? 2.877 -3.944 -5.754 1.00 88.31 88 THR A N 1
ATOM 675 C CA . THR A 1 88 ? 3.174 -4.983 -6.741 1.00 88.31 88 THR A CA 1
ATOM 676 C C . THR A 1 88 ? 4.422 -5.774 -6.326 1.00 88.31 88 THR A C 1
ATOM 678 O O . THR A 1 88 ? 5.308 -5.284 -5.618 1.00 88.31 88 THR A O 1
ATOM 681 N N . ARG A 1 89 ? 4.470 -7.061 -6.693 1.00 90.62 89 ARG A N 1
ATOM 682 C CA . ARG A 1 89 ? 5.496 -8.000 -6.193 1.00 90.62 89 ARG A CA 1
ATOM 683 C C . ARG A 1 89 ? 6.892 -7.773 -6.773 1.00 90.62 89 ARG A C 1
ATOM 685 O O . ARG A 1 89 ? 7.859 -8.293 -6.229 1.00 90.62 89 ARG A O 1
ATOM 692 N N . ASP A 1 90 ? 6.981 -7.015 -7.851 1.00 90.31 90 ASP A N 1
ATOM 693 C CA . ASP A 1 90 ? 8.207 -6.615 -8.531 1.00 90.31 90 ASP A CA 1
ATOM 694 C C . ASP A 1 90 ? 8.932 -5.445 -7.843 1.00 90.31 90 ASP A C 1
ATOM 696 O O . ASP A 1 90 ? 10.089 -5.185 -8.165 1.00 90.31 90 ASP A O 1
ATOM 700 N N . LEU A 1 91 ? 8.308 -4.774 -6.863 1.00 91.19 91 LEU A N 1
ATOM 701 C CA . LEU A 1 91 ? 8.966 -3.711 -6.100 1.00 91.19 91 LEU A CA 1
ATOM 702 C C . LEU A 1 91 ? 9.929 -4.252 -5.036 1.00 91.19 91 LEU A C 1
ATOM 704 O O . LEU A 1 91 ? 9.635 -5.192 -4.277 1.00 91.19 91 LEU A O 1
ATOM 708 N N . ALA A 1 92 ? 11.067 -3.565 -4.914 1.00 93.69 92 ALA A N 1
ATOM 709 C CA . ALA A 1 92 ? 11.965 -3.713 -3.779 1.00 93.69 92 ALA A CA 1
ATOM 710 C C . ALA A 1 92 ? 11.257 -3.299 -2.469 1.00 93.69 92 ALA A C 1
ATOM 712 O O . ALA A 1 92 ? 10.365 -2.446 -2.505 1.00 93.69 92 ALA A O 1
ATOM 713 N N . PRO A 1 93 ? 11.642 -3.869 -1.309 1.00 94.75 93 PRO A N 1
ATOM 714 C CA . PRO A 1 93 ? 11.033 -3.534 -0.020 1.00 94.75 93 PRO A CA 1
ATOM 715 C C . PRO A 1 93 ? 11.008 -2.031 0.267 1.00 94.75 93 PRO A C 1
ATOM 717 O O . PRO A 1 93 ? 9.965 -1.501 0.637 1.00 94.75 93 PRO A O 1
ATOM 720 N N . GLU A 1 94 ? 12.121 -1.339 0.019 1.00 94.38 94 GLU A N 1
ATOM 721 C CA . GLU A 1 94 ? 12.230 0.102 0.273 1.00 94.38 94 GLU A CA 1
ATOM 722 C C . GLU A 1 94 ? 11.337 0.920 -0.660 1.00 94.38 94 GLU A C 1
ATOM 724 O O . GLU A 1 94 ? 10.619 1.807 -0.212 1.00 94.38 94 GLU A O 1
ATOM 729 N N . THR A 1 95 ? 11.295 0.566 -1.947 1.00 92.56 95 THR A N 1
ATOM 730 C CA . THR A 1 95 ? 10.410 1.220 -2.921 1.00 92.56 95 THR A CA 1
ATOM 731 C C . THR A 1 95 ? 8.939 1.024 -2.558 1.00 92.56 95 THR A C 1
ATOM 733 O O . THR A 1 95 ? 8.160 1.970 -2.632 1.00 92.56 95 THR A O 1
ATOM 736 N N . CYS A 1 96 ? 8.553 -0.177 -2.114 1.00 92.38 96 CYS A N 1
ATOM 737 C CA . CYS A 1 96 ? 7.204 -0.435 -1.608 1.00 92.38 96 CYS A CA 1
ATOM 738 C C . CYS A 1 96 ? 6.903 0.402 -0.357 1.00 92.38 96 CYS A C 1
ATOM 740 O O . CYS A 1 96 ? 5.825 0.984 -0.257 1.00 92.38 96 CYS A O 1
ATOM 742 N N . ASN A 1 97 ? 7.858 0.515 0.570 1.00 94.25 97 ASN A N 1
ATOM 743 C CA . ASN A 1 97 ? 7.683 1.300 1.788 1.00 94.25 97 ASN A CA 1
ATOM 744 C C . ASN A 1 97 ? 7.451 2.783 1.493 1.00 94.25 97 ASN A C 1
ATOM 746 O O . ASN A 1 97 ? 6.497 3.366 2.007 1.00 94.25 97 ASN A O 1
ATOM 750 N N . THR A 1 98 ? 8.299 3.372 0.647 1.00 92.81 98 THR A N 1
ATOM 751 C CA . THR A 1 98 ? 8.162 4.762 0.205 1.00 92.81 98 THR A CA 1
ATOM 752 C C . THR A 1 98 ? 6.829 4.972 -0.498 1.00 92.81 98 THR A C 1
ATOM 754 O O . THR A 1 98 ? 6.083 5.861 -0.105 1.00 92.81 98 THR A O 1
ATOM 757 N N . CYS A 1 99 ? 6.481 4.101 -1.451 1.00 90.50 99 CYS A N 1
ATOM 758 C CA . CYS A 1 99 ? 5.216 4.189 -2.173 1.00 90.50 99 CYS A CA 1
ATOM 759 C C . CYS A 1 99 ? 4.018 4.173 -1.214 1.00 90.50 99 CYS A C 1
ATOM 761 O O . CYS A 1 99 ? 3.194 5.076 -1.260 1.00 90.50 99 CYS A O 1
ATOM 763 N N . LEU A 1 100 ? 3.946 3.221 -0.280 1.00 91.25 100 LEU A N 1
ATOM 764 C CA . LEU A 1 100 ? 2.836 3.156 0.674 1.00 91.25 100 LEU A CA 1
ATOM 765 C C . LEU A 1 100 ? 2.770 4.373 1.608 1.00 91.25 100 LEU A C 1
ATOM 767 O O . LEU A 1 100 ? 1.674 4.813 1.949 1.00 91.25 100 LEU A O 1
ATOM 771 N N . ARG A 1 101 ? 3.909 4.949 2.006 1.00 91.56 101 ARG A N 1
ATOM 772 C CA . ARG A 1 101 ? 3.941 6.177 2.820 1.00 91.56 101 ARG A CA 1
ATOM 773 C C . ARG A 1 101 ? 3.459 7.398 2.045 1.00 91.56 101 ARG A C 1
ATOM 775 O O . ARG A 1 101 ? 2.667 8.172 2.580 1.00 91.56 101 ARG A O 1
ATOM 782 N N . ASP A 1 102 ? 3.875 7.532 0.791 1.00 87.75 102 ASP A N 1
ATOM 783 C CA . ASP A 1 102 ? 3.366 8.565 -0.115 1.00 87.75 102 ASP A CA 1
ATOM 784 C C . ASP A 1 102 ? 1.863 8.377 -0.368 1.00 87.75 102 ASP A C 1
ATOM 786 O O . ASP A 1 102 ? 1.116 9.349 -0.534 1.00 87.75 102 ASP A O 1
ATOM 790 N N . GLU A 1 103 ? 1.396 7.125 -0.361 1.00 84.31 103 GLU A N 1
ATOM 791 C CA . GLU A 1 103 ? -0.020 6.783 -0.406 1.00 84.31 103 GLU A CA 1
ATOM 792 C C . GLU A 1 103 ? -0.790 7.285 0.812 1.00 84.31 103 GLU A C 1
ATOM 794 O O . GLU A 1 103 ? -1.747 8.053 0.682 1.00 84.31 103 GLU A O 1
ATOM 799 N N . ILE A 1 104 ? -0.307 6.950 2.001 1.00 84.69 104 ILE A N 1
ATOM 800 C CA . ILE A 1 104 ? -0.917 7.343 3.271 1.00 84.69 104 ILE A CA 1
ATOM 801 C C . ILE A 1 104 ? -0.910 8.865 3.459 1.00 84.69 104 ILE A C 1
ATOM 803 O O . ILE A 1 104 ? -1.919 9.434 3.874 1.00 84.69 104 ILE A O 1
ATOM 807 N N . GLY A 1 105 ? 0.182 9.544 3.098 1.00 84.00 105 GLY A N 1
ATOM 808 C CA . GLY A 1 105 ? 0.320 10.997 3.243 1.00 84.00 105 GLY A CA 1
ATOM 809 C C . GLY A 1 105 ? -0.661 11.821 2.400 1.00 84.00 105 GLY A C 1
ATOM 810 O O . GLY A 1 105 ? -0.917 12.984 2.712 1.00 84.00 105 GLY A O 1
ATOM 811 N N . TYR A 1 106 ? -1.250 11.232 1.358 1.00 80.00 106 TYR A N 1
ATOM 812 C CA . TYR A 1 106 ? -2.247 11.897 0.515 1.00 80.00 106 TYR A CA 1
ATOM 813 C C . TYR A 1 106 ? -3.685 11.691 0.990 1.00 80.00 106 TYR A C 1
ATOM 815 O O . TYR A 1 106 ? -4.572 12.441 0.583 1.00 80.00 106 TYR A O 1
ATOM 823 N N . ILE A 1 107 ? -3.935 10.702 1.854 1.00 78.25 107 ILE A N 1
ATOM 824 C CA . ILE A 1 107 ? -5.276 10.409 2.375 1.00 78.25 107 ILE A CA 1
ATOM 825 C C . ILE A 1 107 ? -5.956 11.664 2.957 1.00 78.25 107 ILE A C 1
ATOM 827 O O . ILE A 1 107 ? -7.106 11.921 2.588 1.00 78.25 107 ILE A O 1
ATOM 831 N N . PRO A 1 108 ? -5.283 12.494 3.783 1.00 75.19 108 PRO A N 1
ATOM 832 C CA . PRO A 1 108 ? -5.883 13.733 4.278 1.00 75.19 108 PRO A CA 1
ATOM 833 C C . PRO A 1 108 ? -6.281 14.696 3.146 1.00 75.19 108 PRO A C 1
ATOM 835 O O . PRO A 1 108 ? -7.320 15.341 3.192 1.00 75.19 108 PRO A O 1
ATOM 838 N N . GLN A 1 109 ? -5.499 14.748 2.067 1.00 75.69 109 GLN A N 1
ATOM 839 C CA . GLN A 1 109 ? -5.714 15.684 0.961 1.00 75.69 109 GLN A CA 1
ATOM 840 C C . GLN A 1 109 ? -6.883 15.279 0.053 1.00 75.69 109 GLN A C 1
ATOM 842 O O . GLN A 1 109 ? -7.622 16.140 -0.422 1.00 75.69 109 GLN A O 1
ATOM 847 N N . CYS A 1 110 ? -7.051 13.980 -0.217 1.00 74.19 110 CYS A N 1
ATOM 848 C CA . CYS A 1 110 ? -8.092 13.491 -1.127 1.00 74.19 110 CYS A CA 1
ATOM 849 C C . CYS A 1 110 ? -9.457 13.329 -0.476 1.00 74.19 110 CYS A C 1
ATOM 851 O O . CYS A 1 110 ? -10.480 13.360 -1.161 1.00 74.19 110 CYS A O 1
ATOM 853 N N . CYS A 1 111 ? -9.452 13.034 0.821 1.00 70.75 111 CYS A N 1
ATOM 854 C CA . CYS A 1 111 ? -10.518 12.253 1.421 1.00 70.75 111 CYS A CA 1
ATOM 855 C C . CYS A 1 111 ? -10.955 12.788 2.791 1.00 70.75 111 CYS A C 1
ATOM 857 O O . CYS A 1 111 ? -11.829 12.196 3.430 1.00 70.75 111 CYS A O 1
ATOM 859 N N . GLU A 1 112 ? -10.413 13.930 3.230 1.00 61.91 112 GLU A N 1
ATOM 860 C CA . GLU A 1 112 ? -11.051 14.732 4.269 1.00 61.91 112 GLU A CA 1
ATOM 861 C C . GLU A 1 112 ? -12.445 15.150 3.790 1.00 61.91 112 GLU A C 1
ATOM 863 O O . GLU A 1 112 ? -12.617 15.842 2.782 1.00 61.91 112 GLU A O 1
ATOM 868 N N . ALA A 1 113 ? -13.474 14.714 4.518 1.00 54.56 113 ALA A N 1
ATOM 869 C CA . ALA A 1 113 ? -14.814 15.226 4.314 1.00 54.56 113 ALA A CA 1
ATOM 870 C C . ALA A 1 113 ? -14.771 16.737 4.559 1.00 54.56 113 ALA A C 1
ATOM 872 O O . ALA A 1 113 ? -14.621 17.169 5.703 1.00 54.56 113 ALA A O 1
ATOM 873 N N . LYS A 1 114 ? -14.931 17.549 3.503 1.00 42.88 114 LYS A N 1
ATOM 874 C CA . LYS A 1 114 ? -15.279 18.962 3.678 1.00 42.88 114 LYS A CA 1
ATOM 875 C C . LYS A 1 114 ? -16.484 18.997 4.611 1.00 42.88 114 LYS A C 1
ATOM 877 O O . LYS A 1 114 ? -17.558 18.500 4.266 1.00 42.88 114 LYS A O 1
ATOM 882 N N . THR A 1 115 ? -16.300 19.533 5.810 1.00 32.97 115 THR A N 1
ATOM 883 C CA . THR A 1 115 ? -17.348 19.702 6.811 1.00 32.97 115 THR A CA 1
ATOM 884 C C . THR A 1 115 ? -18.411 20.657 6.263 1.00 32.97 115 THR A C 1
ATOM 886 O O . THR A 1 115 ? -18.308 21.870 6.352 1.00 32.97 115 THR A O 1
ATOM 889 N N . ARG A 1 116 ? -19.407 20.048 5.611 1.00 34.72 116 ARG A N 1
ATOM 890 C CA . ARG A 1 116 ? -20.771 20.476 5.273 1.00 34.72 116 ARG A CA 1
ATOM 891 C C . ARG A 1 116 ? -21.026 21.980 5.084 1.00 34.72 116 ARG A C 1
ATOM 893 O O . ARG A 1 116 ? -21.209 22.719 6.046 1.00 34.72 116 ARG A O 1
ATOM 900 N N . GLY A 1 117 ? -21.268 22.351 3.827 1.00 36.09 117 GLY A N 1
ATOM 901 C CA . GLY A 1 117 ? -21.890 23.623 3.476 1.00 36.09 117 GLY A CA 1
ATOM 902 C C . GLY A 1 117 ? -22.263 23.798 2.005 1.00 36.09 117 GLY A C 1
ATOM 903 O O . GLY A 1 117 ? -22.196 24.921 1.549 1.00 36.09 117 GLY A O 1
ATOM 904 N N . GLU A 1 118 ? -22.612 22.749 1.251 1.00 39.94 118 GLU A N 1
ATOM 905 C CA . GLU A 1 118 ? -23.388 22.904 0.006 1.00 39.94 118 GLU A CA 1
ATOM 906 C C . GLU A 1 118 ? -24.038 21.561 -0.345 1.00 39.94 118 GLU A C 1
ATOM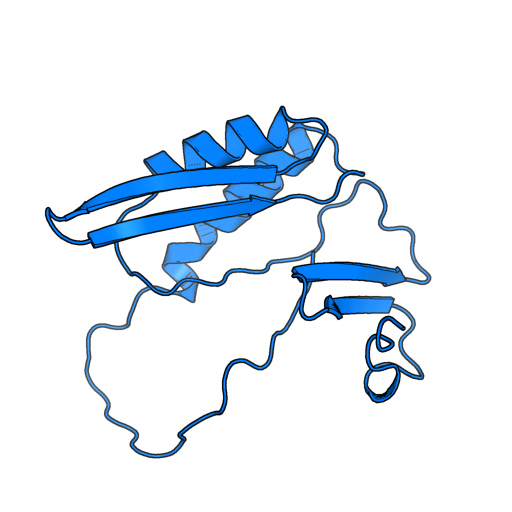 908 O O . GLU A 1 118 ? -23.396 20.509 -0.318 1.00 39.94 118 GLU A O 1
ATOM 913 N N . SER A 1 119 ? -25.342 21.594 -0.586 1.00 45.81 119 SER A N 1
ATOM 914 C CA . SER A 1 119 ? -26.192 20.436 -0.818 1.00 45.81 119 SER A CA 1
ATOM 915 C C . SER A 1 119 ? -26.559 20.409 -2.295 1.00 45.81 119 SER A C 1
ATOM 917 O O . SER A 1 119 ? -27.633 20.892 -2.642 1.00 45.81 119 SER A O 1
ATOM 919 N N . ASP A 1 120 ? -25.732 19.811 -3.154 1.00 35.53 120 ASP A N 1
ATOM 920 C CA . ASP A 1 120 ? -26.179 19.512 -4.516 1.00 35.53 120 ASP A CA 1
ATOM 921 C C . ASP A 1 120 ? -26.830 18.124 -4.579 1.00 35.53 120 ASP A C 1
ATOM 923 O O . ASP A 1 120 ? -26.188 17.073 -4.641 1.00 35.53 120 ASP A O 1
ATOM 927 N N . ARG A 1 121 ? -28.164 18.128 -4.506 1.00 44.47 121 ARG A N 1
ATOM 928 C CA . ARG A 1 121 ? -29.023 16.971 -4.775 1.00 44.47 121 ARG A CA 1
ATOM 929 C C . ARG A 1 121 ? -29.171 16.785 -6.286 1.00 44.47 121 ARG A C 1
ATOM 931 O O . ARG A 1 121 ? -30.272 16.975 -6.799 1.00 44.47 121 ARG A O 1
ATOM 938 N N . ARG A 1 122 ? -28.107 16.386 -6.984 1.00 36.84 122 ARG A N 1
ATOM 939 C CA . ARG A 1 122 ? -28.152 15.864 -8.363 1.00 36.84 122 ARG A CA 1
ATOM 940 C C . ARG A 1 122 ? -26.819 15.202 -8.717 1.00 36.84 122 ARG A C 1
ATOM 942 O O . ARG A 1 122 ? -26.022 15.746 -9.452 1.00 36.84 122 ARG A O 1
ATOM 949 N N . GLU A 1 123 ? -26.578 14.024 -8.152 1.00 32.38 123 GLU A N 1
ATOM 950 C CA . GLU A 1 123 ? -26.390 12.794 -8.928 1.00 32.38 123 GLU A CA 1
ATOM 951 C C . GLU A 1 123 ? -26.251 11.636 -7.933 1.00 32.38 123 GLU A C 1
ATOM 953 O O . GLU A 1 123 ? -25.305 11.564 -7.151 1.00 32.38 123 GLU A O 1
ATOM 958 N N . LEU A 1 124 ? -27.204 10.705 -7.954 1.00 36.66 124 LEU A N 1
ATOM 959 C CA . LEU A 1 124 ? -26.942 9.332 -7.530 1.00 36.66 124 LEU A CA 1
ATOM 960 C C . LEU A 1 124 ? -25.948 8.753 -8.547 1.00 36.66 124 LEU A C 1
ATOM 962 O O . LEU A 1 124 ? -26.337 8.036 -9.467 1.00 36.66 124 LEU A O 1
ATOM 966 N N . LEU A 1 125 ? -24.676 9.140 -8.436 1.00 29.84 125 LEU A N 1
ATOM 967 C CA . LEU A 1 125 ? -23.608 8.543 -9.221 1.00 29.84 125 LEU A CA 1
ATOM 968 C C . LEU A 1 125 ? -23.515 7.065 -8.800 1.00 29.84 125 LEU A C 1
ATOM 970 O O . LEU A 1 125 ? -23.385 6.777 -7.607 1.00 29.84 125 LEU A O 1
ATOM 974 N N . PRO A 1 126 ? -23.618 6.111 -9.743 1.00 28.12 126 PRO A N 1
ATOM 975 C CA . PRO A 1 126 ? -23.388 4.698 -9.459 1.00 28.12 126 PRO A CA 1
ATOM 976 C C . PRO A 1 126 ? -21.979 4.499 -8.870 1.00 28.12 126 PRO A C 1
ATOM 978 O O . PRO A 1 126 ? -21.116 5.362 -9.060 1.00 28.12 126 PRO A O 1
ATOM 981 N N . PRO A 1 127 ? -21.716 3.382 -8.161 1.00 33.19 127 PRO A N 1
ATOM 982 C CA . PRO A 1 127 ? -20.445 3.160 -7.484 1.00 33.19 127 PRO A CA 1
ATOM 983 C C . PRO A 1 127 ? -19.277 3.328 -8.461 1.00 33.19 127 PRO A C 1
ATOM 985 O O . PRO A 1 127 ? -19.147 2.579 -9.423 1.00 33.19 127 PRO A O 1
ATOM 988 N N . VAL A 1 128 ? -18.466 4.346 -8.169 1.00 34.84 128 VAL A N 1
ATOM 989 C CA . VAL A 1 128 ? -17.046 4.518 -8.494 1.00 34.84 128 VAL A CA 1
ATOM 990 C C . VAL A 1 128 ? -16.658 4.230 -9.953 1.00 34.84 128 VAL A C 1
ATOM 992 O O . VAL A 1 128 ? -16.478 3.087 -10.369 1.00 34.84 128 VAL A O 1
ATOM 995 N N . ARG A 1 129 ? -16.369 5.282 -10.732 1.00 26.36 129 ARG A N 1
ATOM 996 C CA . ARG A 1 129 ? -15.398 5.138 -11.827 1.00 26.36 129 ARG A CA 1
ATOM 997 C C . ARG A 1 129 ? -14.005 5.169 -11.213 1.00 26.36 129 ARG A C 1
ATOM 999 O O . ARG A 1 129 ? -13.467 6.233 -10.935 1.00 26.36 129 ARG A O 1
ATOM 1006 N N . SER A 1 130 ? -13.471 3.976 -10.980 1.00 29.42 130 SER A N 1
ATOM 1007 C CA . SER A 1 130 ? -12.061 3.738 -10.700 1.00 29.42 130 SER A CA 1
ATOM 1008 C C . SER A 1 130 ? -11.213 4.431 -11.766 1.00 29.42 130 SER A C 1
ATOM 1010 O O . SER A 1 130 ? -11.343 4.122 -12.951 1.00 29.42 130 SER A O 1
ATOM 1012 N N . SER A 1 131 ? -10.344 5.341 -11.344 1.00 25.39 131 SER A N 1
ATOM 1013 C CA . SER A 1 131 ? -9.196 5.762 -12.141 1.00 25.39 131 SER A CA 1
ATOM 1014 C C . SER A 1 131 ? -7.969 5.199 -11.439 1.00 25.39 131 SER A C 1
ATOM 1016 O O . SER A 1 131 ? -7.533 5.718 -10.419 1.00 25.39 131 SER A O 1
ATOM 1018 N N . SER A 1 132 ? -7.517 4.056 -11.947 1.00 38.22 132 SER A N 1
ATOM 1019 C CA . SER A 1 132 ? -6.382 3.277 -11.456 1.00 38.22 132 SER A CA 1
ATOM 1020 C C . SER A 1 132 ? -5.076 3.805 -12.029 1.00 38.22 132 SER A C 1
ATOM 1022 O O . SER A 1 132 ? -5.013 3.971 -13.242 1.00 38.22 132 SER A O 1
ATOM 1024 N N . LEU A 1 133 ? -4.034 3.928 -11.202 1.00 33.50 133 LEU A N 1
ATOM 1025 C CA . LEU A 1 133 ? -2.626 3.754 -11.585 1.00 33.50 133 LEU A CA 1
ATOM 1026 C C . LEU A 1 133 ? -1.882 3.168 -10.362 1.00 33.50 133 LEU A C 1
ATOM 1028 O O . LEU A 1 133 ? -2.189 3.563 -9.243 1.00 33.50 133 LEU A O 1
ATOM 1032 N N . LEU A 1 134 ? -0.964 2.218 -10.570 1.00 38.19 134 LEU A N 1
ATOM 1033 C CA . LEU A 1 134 ? -0.084 1.567 -9.577 1.00 38.19 134 LEU A CA 1
ATOM 1034 C C . LEU A 1 134 ? 1.348 1.633 -10.083 1.00 38.19 134 LEU A C 1
ATOM 1036 O O . LEU A 1 134 ? 1.537 1.339 -11.288 1.00 38.19 134 LEU A O 1
#

Mean predicted aligned error: 11.33 Å

Nearest PDB structures (foldseek):
  6gre-assembly1_A  TM=7.175E-01  e=7.748E-03  Arabidopsis thaliana
  6grf-assembly1_A  TM=6.043E-01  e=3.191E-03  Arabidopsis thaliana
  3bq2-assembly1_A  TM=3.822E-01  e=9.552E-01  Sulfolobus acidocaldarius
  4uc9-assembly3_C  TM=2.989E-01  e=6.808E+00  Human respiratory syncytial virus A2

InterPro domains:
  IPR002902 Gnk2-homologous domain [PF01657] (49-114)
  IPR002902 Gnk2-homologous domain [PS51473] (28-133)
  IPR038408 Gnk2-homologous domain superfamily [G3DSA:3.30.430.20] (41-122)
  IPR050581 Cysteine-rich repeat secretory protein [PTHR32411] (24-117)

Organism: Spirodela intermedia (NCBI:txid51605)

Secondary structure (DSSP, 8-state):
-PPP--TTS-SS-SEEEEE-TT--EEEEESS--TT------------S-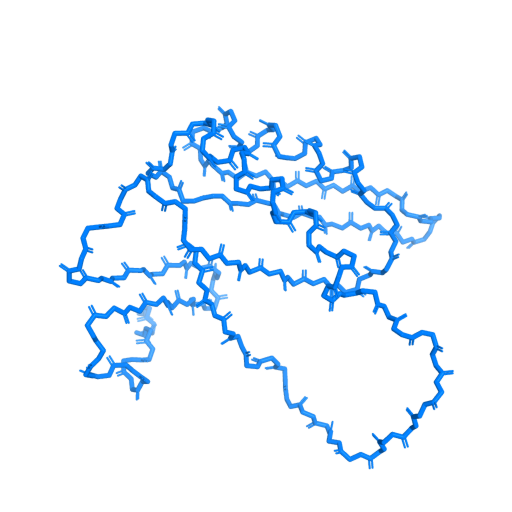-HHHHHHHHHHHHHSTT-EEEEEEESSSS-EEEEEEE--TTS-HHHHHHHHHHHHHHHHHHH----S----------S-------

Radius of gyration: 17.14 Å; Cα contacts (8 Å, |Δi|>4): 149; chains: 1; bounding box: 41×44×50 Å

Sequence (134 aa):
MPRDVAASRCRDCLAGVARDAALCHLRYSDQNFFGSSTGREISMWNTGNVSDLLDNLTIRASSSERRFATGVVDFTSFQKIYALVQCTRDLAPETCNTCLRDEIGYIPQCCEAKTRGESDRRELLPPVRSSSLL